Protein AF-A0A9K3J057-F1 (afdb_monomer_lite)

Foldseek 3Di:
DPVQVVVCVVVVDDDPDDPLNVVLCVVVVHDPSQEDPVQVVVVVVQCVVCVVVVHHNHNVVLVQQWDWDDDPSHIHIDGDPPPDDDDDPDD

Organism: Helianthus annuus (NCBI:txid4232)

Sequence (91 aa):
MVVYTPSFSFCGVRYPISSFKMELLKYYGIHFSQVLPMAFLRIVHFQLTYAAFNGASLVPLFHLFYRLRANSDWFTFEKRKDSYLGTPLVL

Radius of gyration: 15.04 Å; chains: 1; bounding box: 46×32×31 Å

InterPro domains:
  IPR007321 Transposase (putative), gypsy type [PF04195] (5-69)

pLDDT: mean 77.64, std 17.16, range [39.91, 93.56]

Secondary structure (DSSP, 8-state):
--SHHHHHHHHT------HHHHHHHHHHT--GGGB-HHHHHHHHHHHHHHHHTT----HHHHHHHEEEEEETTEEEEEEPGGGG-S-----

Structure (mmCIF, N/CA/C/O backbone):
data_AF-A0A9K3J057-F1
#
_entry.id   AF-A0A9K3J057-F1
#
loop_
_atom_site.group_PDB
_atom_site.id
_atom_site.type_symbol
_atom_site.label_atom_id
_atom_site.label_alt_id
_atom_site.label_comp_id
_atom_site.label_asym_id
_atom_site.label_entity_id
_atom_site.label_seq_id
_atom_site.pdbx_PDB_ins_code
_atom_site.Cartn_x
_atom_site.Cartn_y
_atom_site.Cartn_z
_atom_site.occupancy
_atom_site.B_iso_or_equiv
_atom_site.auth_seq_id
_atom_site.auth_comp_id
_atom_site.auth_asym_id
_atom_site.auth_atom_id
_atom_site.pdbx_PDB_model_num
ATOM 1 N N . MET A 1 1 ? 14.939 -10.972 -7.494 1.00 42.31 1 MET A N 1
ATOM 2 C CA . MET A 1 1 ? 14.383 -10.753 -6.135 1.00 42.31 1 MET A CA 1
ATOM 3 C C . MET A 1 1 ? 15.453 -10.319 -5.105 1.00 42.31 1 MET A C 1
ATOM 5 O O . MET A 1 1 ? 15.374 -10.713 -3.955 1.00 42.31 1 MET A O 1
ATOM 9 N N . VAL A 1 2 ? 16.446 -9.485 -5.467 1.00 46.94 2 VAL A N 1
ATOM 10 C CA . VAL A 1 2 ? 17.552 -9.103 -4.543 1.00 46.94 2 VAL A CA 1
ATOM 11 C C . VAL A 1 2 ? 17.697 -7.585 -4.363 1.00 46.94 2 VAL A C 1
ATOM 13 O O . VAL A 1 2 ? 18.321 -7.145 -3.413 1.00 46.94 2 VAL A O 1
ATOM 16 N N . VAL A 1 3 ? 17.068 -6.763 -5.211 1.00 49.38 3 VAL A N 1
ATOM 17 C CA . VAL A 1 3 ? 17.231 -5.294 -5.166 1.00 49.38 3 VAL A CA 1
ATOM 18 C C . VAL A 1 3 ? 16.341 -4.630 -4.108 1.00 49.38 3 VAL A C 1
ATOM 20 O O . VAL A 1 3 ? 16.663 -3.556 -3.620 1.00 49.38 3 VAL A O 1
ATOM 23 N N . TYR A 1 4 ? 15.247 -5.280 -3.697 1.00 49.88 4 TYR A N 1
ATOM 24 C CA . TYR A 1 4 ? 14.345 -4.716 -2.691 1.00 49.88 4 TYR A CA 1
ATOM 25 C C . TYR A 1 4 ? 15.033 -4.626 -1.320 1.00 49.88 4 TYR A C 1
ATOM 27 O O . TYR A 1 4 ? 15.127 -3.543 -0.755 1.00 49.88 4 TYR A O 1
ATOM 35 N N . THR A 1 5 ? 15.584 -5.728 -0.806 1.00 50.62 5 THR A N 1
ATOM 36 C CA . THR A 1 5 ? 16.146 -5.818 0.555 1.00 50.62 5 THR A CA 1
ATOM 37 C C . THR A 1 5 ? 17.235 -4.771 0.871 1.00 50.62 5 THR A C 1
ATOM 39 O O . THR A 1 5 ? 17.150 -4.154 1.936 1.00 50.62 5 THR A O 1
ATOM 42 N N . PRO A 1 6 ? 18.207 -4.484 -0.024 1.00 52.97 6 PRO A N 1
ATOM 43 C CA . PRO A 1 6 ? 19.231 -3.469 0.215 1.00 52.97 6 PRO A CA 1
ATOM 44 C C . PRO A 1 6 ? 18.660 -2.054 0.293 1.00 52.97 6 PRO A C 1
ATOM 46 O O . PRO A 1 6 ? 19.048 -1.304 1.181 1.00 52.97 6 PRO A O 1
ATOM 49 N N . SER A 1 7 ? 17.709 -1.689 -0.576 1.00 52.41 7 SER A N 1
ATOM 50 C CA . SER A 1 7 ? 17.133 -0.338 -0.593 1.00 52.41 7 SER A CA 1
ATOM 51 C C . SER A 1 7 ? 16.366 -0.009 0.695 1.00 52.41 7 SER A C 1
ATOM 53 O O . SER A 1 7 ? 16.499 1.101 1.208 1.00 52.41 7 SER A O 1
ATOM 55 N N . PHE A 1 8 ? 15.627 -0.962 1.286 1.00 53.03 8 PHE A N 1
ATOM 56 C CA . PHE A 1 8 ? 14.966 -0.733 2.588 1.00 53.03 8 PHE A CA 1
ATOM 57 C C . PHE A 1 8 ? 15.963 -0.681 3.746 1.00 53.03 8 PHE A C 1
ATOM 59 O O . PHE A 1 8 ? 15.776 0.114 4.667 1.00 53.03 8 PHE A O 1
ATOM 66 N N . SER A 1 9 ? 17.026 -1.492 3.695 1.00 50.66 9 SER A N 1
ATOM 67 C CA . SER A 1 9 ? 18.066 -1.483 4.727 1.00 50.66 9 SER A CA 1
ATOM 68 C C . SER A 1 9 ? 18.892 -0.194 4.698 1.00 50.66 9 SER A C 1
ATOM 70 O O . SER A 1 9 ? 19.278 0.293 5.756 1.00 50.66 9 SER A O 1
ATOM 72 N N . PHE A 1 10 ? 19.116 0.388 3.514 1.00 51.88 10 PHE A N 1
ATOM 73 C CA . PHE A 1 10 ? 19.862 1.640 3.347 1.00 51.88 10 PHE A CA 1
ATOM 74 C C . 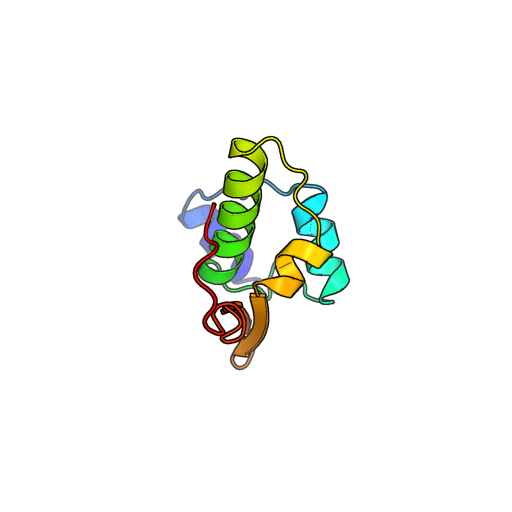PHE A 1 10 ? 19.059 2.872 3.792 1.00 51.88 10 PHE A C 1
ATOM 76 O O . PHE A 1 10 ? 19.631 3.821 4.318 1.00 51.88 10 PHE A O 1
ATOM 83 N N . CYS A 1 11 ? 17.731 2.858 3.629 1.00 56.81 11 CYS A N 1
ATOM 84 C CA . CYS A 1 11 ? 16.865 3.961 4.060 1.00 56.81 11 CYS A CA 1
ATOM 85 C C . CYS A 1 11 ? 16.369 3.840 5.514 1.00 56.81 11 CYS A C 1
ATOM 87 O O . CYS A 1 11 ? 15.674 4.737 5.985 1.00 56.81 11 CYS A O 1
ATOM 89 N N . GLY A 1 12 ? 16.659 2.740 6.223 1.00 56.88 12 GLY A N 1
ATOM 90 C CA . GLY A 1 12 ? 16.195 2.517 7.602 1.00 56.88 12 GLY A CA 1
ATOM 91 C C . GLY A 1 12 ? 14.668 2.439 7.760 1.00 56.88 12 GLY A C 1
ATOM 92 O O . GLY A 1 12 ? 14.155 2.472 8.881 1.00 56.88 12 GLY A O 1
ATOM 93 N N . VAL A 1 13 ? 13.914 2.334 6.660 1.00 59.59 13 VAL A N 1
ATOM 94 C CA . VAL A 1 13 ? 12.448 2.394 6.685 1.00 59.59 13 VAL A CA 1
ATOM 95 C C . VAL A 1 13 ? 11.884 1.023 7.044 1.00 59.59 13 VAL A C 1
ATOM 97 O O . VAL A 1 13 ? 11.732 0.142 6.198 1.00 59.59 13 VAL A O 1
ATOM 100 N N . ARG A 1 14 ? 11.532 0.843 8.320 1.00 66.81 14 ARG A N 1
ATOM 101 C CA . ARG A 1 14 ? 10.709 -0.286 8.770 1.00 66.81 14 ARG A CA 1
ATOM 102 C C . ARG A 1 14 ? 9.246 0.028 8.484 1.00 66.81 14 ARG A C 1
ATOM 104 O O . ARG A 1 14 ? 8.642 0.851 9.165 1.00 66.81 14 ARG A O 1
ATOM 111 N N . TYR A 1 15 ? 8.665 -0.626 7.483 1.00 66.81 15 TYR A N 1
ATOM 112 C CA . TYR A 1 15 ? 7.237 -0.487 7.219 1.00 66.81 15 TYR A CA 1
ATOM 113 C C . TYR A 1 15 ? 6.432 -1.340 8.206 1.00 66.81 15 TYR A C 1
ATOM 115 O O . TYR A 1 15 ? 6.595 -2.560 8.216 1.00 66.81 15 TYR A O 1
ATOM 123 N N . PRO A 1 16 ? 5.539 -0.746 9.020 1.00 71.50 16 PRO A N 1
ATOM 124 C CA . PRO A 1 16 ? 4.696 -1.525 9.915 1.00 71.50 16 PRO A CA 1
ATOM 125 C C . PRO A 1 16 ? 3.681 -2.306 9.077 1.00 71.50 16 PRO A C 1
ATOM 127 O O . PRO A 1 16 ? 2.762 -1.719 8.501 1.00 71.50 16 PRO A O 1
ATOM 130 N N . ILE A 1 17 ? 3.861 -3.620 8.967 1.00 76.94 17 ILE A N 1
ATOM 131 C CA . ILE A 1 17 ? 2.927 -4.511 8.275 1.00 76.94 17 ILE A CA 1
ATOM 132 C C . ILE A 1 17 ? 1.762 -4.787 9.231 1.00 76.94 17 ILE A C 1
ATOM 134 O O . ILE A 1 17 ? 1.924 -5.456 10.245 1.00 76.94 17 ILE A O 1
ATOM 138 N N . SER A 1 18 ? 0.593 -4.229 8.922 1.00 84.88 18 SER A N 1
ATOM 139 C CA . SER A 1 18 ? -0.657 -4.465 9.649 1.00 84.88 18 SER A CA 1
ATOM 140 C C . SER A 1 18 ? -1.492 -5.536 8.945 1.00 84.88 18 SER A C 1
ATOM 142 O O . SER A 1 18 ? -1.289 -5.803 7.757 1.00 84.88 18 SER A O 1
ATOM 144 N N . SER A 1 19 ? -2.468 -6.116 9.652 1.00 88.12 19 SER A N 1
ATOM 145 C CA . SER A 1 19 ? -3.454 -7.035 9.063 1.00 88.12 19 SER A CA 1
ATOM 146 C C . SER A 1 19 ? -4.138 -6.416 7.840 1.00 88.12 19 SER A C 1
ATOM 148 O O . SER A 1 19 ? -4.149 -7.034 6.780 1.00 88.12 19 SER A O 1
ATOM 150 N N . PHE A 1 20 ? -4.570 -5.154 7.950 1.00 89.38 20 PHE A N 1
ATOM 151 C CA . PHE A 1 20 ? -5.156 -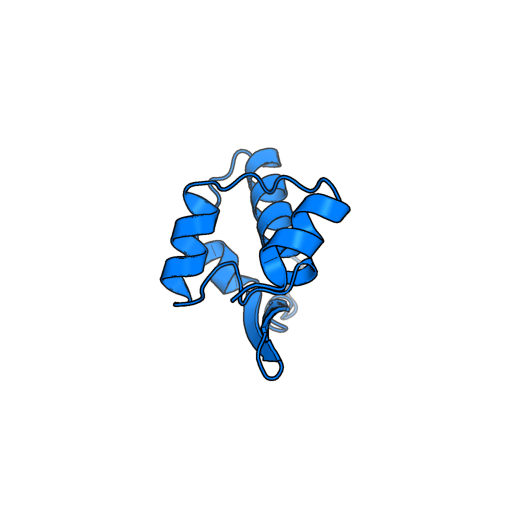4.381 6.850 1.00 89.38 20 PHE A CA 1
ATOM 152 C C . PHE A 1 20 ? -4.256 -4.328 5.608 1.00 89.38 20 PHE A C 1
ATOM 154 O O . PHE A 1 20 ? -4.713 -4.594 4.501 1.00 89.38 20 PHE A O 1
ATOM 161 N N . LYS A 1 21 ? -2.962 -4.013 5.766 1.00 89.94 21 LYS A N 1
ATOM 162 C CA . LYS A 1 21 ? -2.023 -3.935 4.632 1.00 89.94 21 LYS A CA 1
ATOM 163 C C . LYS A 1 21 ? -1.864 -5.286 3.940 1.00 89.94 21 LYS A C 1
ATOM 165 O O . LYS A 1 21 ? -1.835 -5.336 2.716 1.00 89.94 21 LYS A O 1
ATOM 170 N N . MET A 1 22 ? -1.784 -6.374 4.707 1.00 90.56 22 MET A N 1
ATOM 171 C CA . MET A 1 22 ? -1.679 -7.725 4.147 1.00 90.56 22 MET A CA 1
ATOM 172 C C . MET A 1 22 ? -2.959 -8.141 3.426 1.00 90.56 22 MET A C 1
ATOM 174 O O . MET A 1 22 ? -2.892 -8.704 2.338 1.00 90.56 22 MET A O 1
ATOM 178 N N . GLU A 1 23 ? -4.118 -7.848 4.008 1.00 93.00 23 GLU A N 1
ATOM 179 C CA . GLU A 1 23 ? -5.419 -8.109 3.395 1.00 93.00 23 GLU A CA 1
ATOM 180 C C . GLU A 1 23 ? -5.599 -7.312 2.099 1.00 93.00 23 GLU A C 1
ATOM 182 O O . GLU A 1 23 ? -6.046 -7.855 1.093 1.00 93.00 23 GLU A O 1
ATOM 187 N N . LEU A 1 24 ? -5.150 -6.056 2.081 1.00 92.50 24 LEU A N 1
ATOM 188 C CA . LEU A 1 24 ? -5.179 -5.201 0.900 1.00 92.50 24 LEU A CA 1
ATOM 189 C C . LEU A 1 24 ? -4.295 -5.741 -0.230 1.00 92.50 24 LEU A C 1
ATOM 191 O O . LEU A 1 24 ? -4.728 -5.805 -1.379 1.00 92.50 24 LEU A O 1
ATOM 195 N N . LEU A 1 25 ? -3.062 -6.147 0.084 1.00 91.81 25 LEU A N 1
ATOM 196 C CA . LEU A 1 25 ? -2.151 -6.750 -0.895 1.00 91.81 25 LEU A CA 1
ATOM 197 C C . LEU A 1 25 ? -2.731 -8.053 -1.463 1.00 91.81 25 LEU A C 1
ATOM 199 O O . LEU A 1 25 ? -2.692 -8.260 -2.675 1.00 91.81 25 LEU A O 1
ATOM 203 N N . LYS A 1 26 ? -3.337 -8.888 -0.606 1.00 92.88 26 LYS A N 1
ATOM 204 C CA . LYS A 1 26 ? -4.046 -10.110 -1.017 1.00 92.88 26 LYS A CA 1
ATOM 205 C C . LYS A 1 26 ? -5.235 -9.807 -1.926 1.00 92.88 26 LYS A C 1
ATOM 207 O O . LYS A 1 26 ? -5.379 -10.465 -2.948 1.00 92.88 26 LYS A O 1
ATOM 212 N N . TYR A 1 27 ? -6.044 -8.803 -1.591 1.00 93.56 27 TYR A N 1
ATOM 213 C CA . TYR A 1 27 ? -7.204 -8.393 -2.387 1.00 93.56 27 TYR A CA 1
ATOM 214 C C . TYR A 1 27 ? -6.820 -7.983 -3.814 1.00 93.56 27 TYR A C 1
ATOM 216 O O . TYR A 1 27 ? -7.518 -8.319 -4.765 1.00 93.56 27 TYR A O 1
ATOM 224 N N . TYR A 1 28 ? -5.689 -7.294 -3.974 1.00 90.75 28 TYR A N 1
ATOM 225 C CA . TYR A 1 28 ? -5.174 -6.896 -5.286 1.00 90.75 28 TYR A CA 1
ATOM 226 C C . TYR A 1 28 ? -4.289 -7.952 -5.962 1.00 90.75 28 TYR A C 1
ATOM 228 O O . TYR A 1 28 ? -3.885 -7.745 -7.104 1.00 90.75 28 TYR A O 1
ATOM 236 N N . GLY A 1 29 ? -3.974 -9.062 -5.287 1.00 91.00 29 GLY A N 1
ATOM 237 C CA . GLY A 1 29 ? -3.101 -10.111 -5.818 1.00 91.00 29 GLY A CA 1
ATOM 238 C C . GLY A 1 29 ? -1.657 -9.658 -6.058 1.00 91.00 29 GLY A C 1
ATOM 239 O O . GLY A 1 29 ? -0.985 -10.212 -6.924 1.00 91.00 29 GLY A O 1
ATOM 240 N N . ILE A 1 30 ? -1.177 -8.647 -5.326 1.00 90.44 30 ILE A N 1
ATOM 241 C CA . ILE A 1 30 ? 0.154 -8.052 -5.523 1.00 90.44 30 ILE A CA 1
ATOM 242 C C . ILE A 1 30 ? 1.090 -8.391 -4.365 1.00 90.44 30 ILE A C 1
ATOM 244 O O . ILE A 1 30 ? 0.704 -8.358 -3.195 1.00 90.44 30 ILE A O 1
ATOM 248 N N . HIS A 1 31 ? 2.355 -8.672 -4.672 1.00 87.12 31 HIS A N 1
ATOM 249 C CA . HIS A 1 31 ? 3.370 -8.850 -3.641 1.00 87.12 31 HIS A CA 1
ATOM 250 C C . HIS A 1 31 ? 3.889 -7.488 -3.155 1.00 87.12 31 HIS A C 1
ATOM 252 O O . HIS A 1 31 ? 4.054 -6.561 -3.946 1.00 87.12 31 HIS A O 1
ATOM 258 N N . PHE A 1 32 ? 4.224 -7.365 -1.865 1.00 83.88 32 PHE A N 1
ATOM 259 C CA . PHE A 1 32 ? 4.797 -6.132 -1.298 1.00 83.88 32 PHE A CA 1
ATOM 260 C C . PHE A 1 32 ? 6.028 -5.648 -2.083 1.00 83.88 32 PHE A C 1
ATOM 262 O O . PHE A 1 32 ? 6.191 -4.452 -2.314 1.00 83.88 32 PHE A O 1
ATOM 269 N N . SER A 1 33 ? 6.853 -6.583 -2.570 1.00 83.56 33 SER A N 1
ATOM 270 C CA . SER A 1 33 ? 8.038 -6.270 -3.378 1.00 83.56 33 SER A CA 1
ATOM 271 C C . SER A 1 33 ? 7.748 -5.843 -4.821 1.00 83.56 33 SER A C 1
ATOM 273 O O . SER A 1 33 ? 8.666 -5.789 -5.629 1.00 83.56 33 SER A O 1
ATOM 275 N N . GLN A 1 34 ? 6.489 -5.673 -5.201 1.00 88.12 34 GLN A N 1
ATOM 276 C CA . GLN A 1 34 ? 6.103 -5.145 -6.509 1.00 88.12 34 GLN A CA 1
ATOM 277 C C . GLN A 1 34 ? 5.420 -3.785 -6.357 1.00 88.12 34 GLN A C 1
ATOM 279 O O . GLN A 1 34 ? 5.071 -3.150 -7.345 1.00 88.12 34 GLN A O 1
ATOM 284 N N . VAL A 1 35 ? 5.207 -3.322 -5.121 1.00 88.81 35 VAL A N 1
ATOM 285 C CA . VAL A 1 35 ? 4.550 -2.051 -4.828 1.00 88.81 35 VAL A CA 1
ATOM 286 C C . VAL A 1 35 ? 5.595 -0.948 -4.760 1.00 88.81 35 VAL A C 1
ATOM 288 O O . VAL A 1 35 ? 6.553 -1.030 -3.987 1.00 88.81 35 VAL A O 1
ATOM 291 N N . LEU A 1 36 ? 5.386 0.119 -5.531 1.00 87.81 36 LEU A N 1
ATOM 292 C CA . LEU A 1 36 ? 6.203 1.329 -5.446 1.00 87.81 36 LEU A CA 1
ATOM 293 C C . LEU A 1 36 ? 6.205 1.870 -4.004 1.00 87.81 36 LEU A C 1
ATOM 295 O O . LEU A 1 36 ? 5.133 1.983 -3.405 1.00 87.81 36 LEU A O 1
ATOM 299 N N . PRO A 1 37 ? 7.352 2.301 -3.446 1.00 84.25 37 PRO A N 1
ATOM 300 C CA . PRO A 1 37 ? 7.403 2.854 -2.088 1.00 84.25 37 PRO A CA 1
ATOM 301 C C . PRO A 1 37 ? 6.395 3.990 -1.850 1.00 84.25 37 PRO A C 1
ATOM 303 O O . PRO A 1 37 ? 5.734 4.043 -0.813 1.00 84.25 37 PRO A O 1
ATOM 306 N N . MET A 1 38 ? 6.192 4.850 -2.856 1.00 84.19 38 MET A N 1
ATOM 307 C CA . MET A 1 38 ? 5.190 5.923 -2.818 1.00 84.19 38 MET A CA 1
ATOM 308 C C . MET A 1 38 ? 3.748 5.406 -2.815 1.00 84.19 38 MET A C 1
ATOM 310 O O . MET A 1 38 ? 2.870 6.012 -2.203 1.00 84.19 38 MET A O 1
AT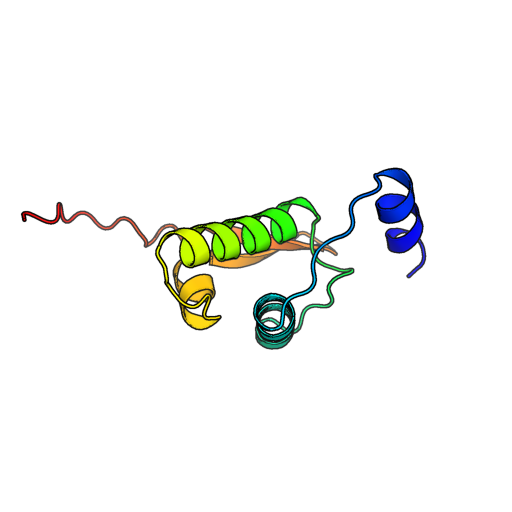OM 314 N N . ALA A 1 39 ? 3.485 4.278 -3.471 1.00 88.62 39 ALA A N 1
ATOM 315 C CA . ALA A 1 39 ? 2.182 3.630 -3.432 1.00 88.62 39 ALA A CA 1
ATOM 316 C C . ALA A 1 39 ? 1.914 3.016 -2.054 1.00 88.62 39 ALA A C 1
ATOM 318 O O . ALA A 1 39 ? 0.818 3.163 -1.516 1.00 88.62 39 ALA A O 1
ATOM 319 N N . PHE A 1 40 ? 2.931 2.415 -1.433 1.00 88.44 40 PHE A N 1
ATOM 320 C CA . PHE A 1 40 ? 2.811 1.900 -0.074 1.00 88.44 40 PHE A CA 1
ATOM 321 C C . PHE A 1 40 ? 2.600 3.017 0.956 1.00 88.44 40 PHE A C 1
ATOM 323 O O . PHE A 1 40 ? 1.781 2.871 1.863 1.00 88.44 40 PHE A O 1
ATOM 330 N N . LEU A 1 41 ? 3.253 4.172 0.783 1.00 87.62 41 LEU A N 1
ATOM 331 C CA . LEU A 1 41 ? 3.024 5.346 1.630 1.00 87.62 41 LEU A CA 1
ATOM 332 C C . LEU A 1 41 ? 1.558 5.812 1.591 1.00 87.62 41 LEU A C 1
ATOM 334 O O . LEU A 1 41 ? 1.022 6.200 2.624 1.00 87.62 41 LEU A O 1
ATOM 338 N N . ARG A 1 42 ? 0.871 5.700 0.445 1.00 89.56 42 ARG A N 1
ATOM 339 C CA . ARG A 1 42 ? -0.575 5.989 0.347 1.00 89.56 42 ARG A CA 1
ATOM 340 C C . ARG A 1 42 ? -1.416 5.022 1.178 1.00 89.56 42 ARG A C 1
ATOM 342 O O . ARG A 1 42 ? -2.359 5.461 1.827 1.00 89.56 42 ARG A O 1
ATOM 349 N N . ILE A 1 43 ? -1.064 3.734 1.201 1.00 90.88 43 ILE A N 1
ATOM 350 C CA . ILE A 1 43 ? -1.736 2.735 2.049 1.00 90.88 43 ILE A CA 1
ATOM 351 C C . ILE A 1 43 ? -1.535 3.072 3.532 1.00 90.88 43 ILE A C 1
ATOM 353 O O . ILE A 1 43 ? -2.484 3.031 4.314 1.00 90.88 43 ILE A O 1
ATOM 357 N N . VAL A 1 44 ? -0.307 3.430 3.921 1.00 89.31 44 VAL A N 1
ATOM 358 C CA . VAL A 1 44 ? 0.017 3.850 5.294 1.00 89.31 44 VAL A CA 1
ATOM 359 C C . VAL A 1 44 ? -0.777 5.095 5.679 1.00 89.31 44 VAL A C 1
ATOM 361 O O . VAL A 1 44 ? -1.400 5.109 6.736 1.00 89.31 44 VAL A O 1
ATOM 364 N N . HIS A 1 45 ? -0.783 6.109 4.813 1.00 89.31 45 HIS A N 1
ATOM 365 C CA . HIS A 1 45 ? -1.511 7.350 5.041 1.00 89.31 45 HIS A CA 1
ATOM 366 C C . HIS A 1 45 ? -3.007 7.087 5.208 1.00 89.31 45 HIS A C 1
ATOM 368 O O . HIS A 1 45 ? -3.595 7.551 6.175 1.00 89.31 45 HIS A O 1
ATOM 374 N N . PHE A 1 46 ? -3.612 6.293 4.321 1.00 90.75 46 PHE A N 1
ATOM 375 C CA . PHE A 1 46 ? -5.017 5.904 4.430 1.00 90.75 46 PHE A CA 1
ATOM 376 C C . PHE A 1 46 ? -5.327 5.243 5.778 1.00 90.75 46 PHE A C 1
ATOM 378 O O . PHE A 1 46 ? -6.281 5.636 6.448 1.00 90.75 46 PHE A O 1
ATOM 385 N N . GLN A 1 47 ? -4.497 4.282 6.198 1.00 89.81 47 GLN A N 1
ATOM 386 C CA . GLN A 1 47 ? -4.686 3.604 7.477 1.00 89.81 47 GLN A CA 1
ATOM 387 C C . GLN A 1 47 ? -4.604 4.583 8.656 1.00 89.81 47 GLN A C 1
ATOM 389 O O . GLN A 1 47 ? -5.425 4.520 9.569 1.00 89.81 47 GLN A O 1
ATOM 394 N N . LEU A 1 48 ? -3.630 5.496 8.633 1.00 88.69 48 LEU A N 1
ATOM 395 C CA . LEU A 1 48 ? -3.450 6.492 9.686 1.00 88.69 48 LEU A CA 1
ATOM 396 C C . LEU A 1 48 ? -4.616 7.485 9.736 1.00 88.69 48 LEU A C 1
ATOM 398 O O . LEU A 1 48 ? -5.083 7.818 10.820 1.00 88.69 48 LEU A O 1
ATOM 402 N N . THR A 1 49 ? -5.118 7.919 8.577 1.00 89.06 49 THR A N 1
ATOM 403 C CA . THR A 1 49 ? -6.286 8.803 8.495 1.00 89.06 49 THR A CA 1
ATOM 404 C C . THR A 1 49 ? -7.510 8.143 9.124 1.00 89.06 49 THR A C 1
ATOM 406 O O . THR A 1 49 ? -8.138 8.744 9.986 1.00 89.06 49 THR A O 1
ATOM 409 N N . TYR A 1 50 ? -7.828 6.895 8.768 1.00 86.06 50 TYR A N 1
ATOM 410 C CA . TYR A 1 50 ? -8.976 6.199 9.361 1.00 86.06 50 TYR A CA 1
ATOM 411 C C . TYR A 1 50 ? -8.798 5.933 10.857 1.00 86.06 50 TYR A C 1
ATOM 413 O O . TYR A 1 50 ? -9.745 6.132 11.614 1.00 86.06 50 TYR A O 1
ATOM 421 N N . ALA A 1 51 ? -7.587 5.576 11.293 1.00 86.38 51 ALA A N 1
ATOM 422 C CA . ALA A 1 51 ? -7.282 5.427 12.713 1.00 86.38 51 ALA A CA 1
ATOM 423 C C . ALA A 1 51 ? -7.502 6.735 13.496 1.00 86.38 51 ALA A C 1
ATOM 425 O O . ALA A 1 51 ? -8.025 6.694 14.605 1.00 86.38 51 ALA A O 1
ATOM 426 N N . ALA A 1 52 ? -7.170 7.893 12.912 1.00 88.56 52 ALA A N 1
ATOM 427 C CA . ALA A 1 52 ? -7.398 9.199 13.533 1.00 88.56 52 ALA A CA 1
ATOM 428 C C . ALA A 1 52 ? -8.891 9.554 13.679 1.00 88.56 52 ALA A C 1
ATOM 430 O O . ALA A 1 52 ? -9.262 10.256 14.614 1.00 88.56 52 ALA A O 1
ATOM 431 N N . PHE A 1 53 ? -9.753 9.045 12.793 1.00 85.56 53 PHE A N 1
ATOM 432 C CA . PHE A 1 53 ? -11.209 9.224 12.858 1.00 85.56 53 PHE A CA 1
ATOM 433 C C . PHE A 1 53 ? -11.934 8.101 13.629 1.00 85.56 53 PHE A C 1
ATOM 435 O O . PHE A 1 53 ? -13.147 7.962 13.492 1.00 85.56 53 PHE A O 1
ATOM 442 N N . ASN A 1 54 ? -11.221 7.276 14.414 1.00 79.50 54 ASN A N 1
ATOM 443 C CA . ASN A 1 54 ? -11.759 6.075 15.082 1.00 79.50 54 ASN A CA 1
ATOM 444 C C . ASN A 1 54 ? -12.447 5.072 14.129 1.00 79.50 54 ASN A C 1
ATOM 446 O O . ASN A 1 54 ? -13.269 4.255 14.545 1.00 79.50 54 ASN A O 1
ATOM 450 N N . GLY A 1 55 ? -12.112 5.112 12.840 1.00 79.06 55 GLY A N 1
ATOM 451 C CA . GLY A 1 55 ? -12.639 4.209 11.827 1.00 79.06 55 GLY A CA 1
ATOM 452 C C . GLY A 1 55 ? -11.748 2.984 11.619 1.00 79.06 55 GLY A C 1
ATOM 453 O O . GLY A 1 55 ? -10.519 3.057 11.674 1.00 79.06 55 GLY A O 1
ATOM 454 N N . ALA A 1 56 ? -12.363 1.846 11.296 1.00 81.44 56 ALA A N 1
ATOM 455 C CA . ALA A 1 56 ? -11.622 0.682 10.825 1.00 81.44 56 ALA A CA 1
ATOM 456 C C . ALA A 1 56 ? -11.122 0.919 9.391 1.00 81.44 56 ALA A C 1
ATOM 458 O O . ALA A 1 56 ? -11.881 1.307 8.501 1.00 81.44 56 ALA A O 1
ATOM 459 N N . SER A 1 57 ? -9.837 0.657 9.149 1.00 83.69 57 SER A N 1
ATOM 460 C CA . SER A 1 57 ? -9.293 0.633 7.788 1.00 83.69 57 SER A CA 1
ATOM 461 C C . SER A 1 57 ? -9.769 -0.636 7.093 1.00 83.69 57 SER A C 1
ATOM 463 O O . SER A 1 57 ? -9.269 -1.720 7.380 1.00 83.69 57 SER A O 1
ATOM 465 N N . LEU A 1 58 ? -10.757 -0.504 6.209 1.00 89.12 58 LEU A N 1
ATOM 466 C CA . LEU A 1 58 ? -11.337 -1.621 5.466 1.00 89.12 58 LEU A CA 1
ATOM 467 C C . LEU A 1 58 ? -10.867 -1.598 4.010 1.00 89.12 58 LEU A C 1
ATOM 469 O O . LEU A 1 58 ? -10.787 -0.541 3.379 1.00 89.12 58 LEU A O 1
ATOM 473 N N . VAL A 1 59 ? -10.590 -2.777 3.454 1.00 90.44 59 VAL A N 1
ATOM 474 C CA . VAL A 1 59 ? -10.170 -2.938 2.053 1.00 90.44 59 VAL A CA 1
ATOM 475 C C . VAL A 1 59 ? -11.182 -2.346 1.053 1.00 90.44 59 VAL A C 1
ATOM 477 O O . VAL A 1 59 ? -10.748 -1.615 0.157 1.00 90.44 59 VAL A O 1
ATOM 480 N N . PRO A 1 60 ? -12.510 -2.545 1.209 1.00 88.62 60 PRO A N 1
ATOM 481 C CA . PRO A 1 60 ? -13.504 -1.922 0.332 1.00 88.62 60 PRO A CA 1
ATOM 482 C C . PRO A 1 60 ? -13.451 -0.389 0.326 1.0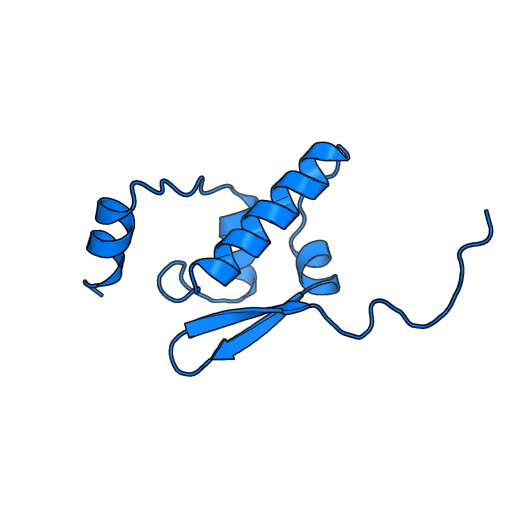0 88.62 60 PRO A C 1
ATOM 484 O O . PRO A 1 60 ? -13.591 0.223 -0.730 1.00 88.62 60 PRO A O 1
ATOM 487 N N . LEU A 1 61 ? -13.189 0.240 1.479 1.00 88.56 61 LEU A N 1
ATOM 488 C CA . LEU A 1 61 ? -13.063 1.699 1.575 1.00 88.56 61 LEU A CA 1
ATOM 489 C C . LEU A 1 61 ? -11.836 2.188 0.806 1.00 88.56 61 LEU A C 1
ATOM 491 O O . LEU A 1 61 ? -11.917 3.156 0.054 1.00 88.56 61 LEU A O 1
ATOM 495 N N . PHE A 1 62 ? -10.709 1.484 0.922 1.00 90.56 62 PHE A N 1
ATOM 496 C CA . PHE A 1 62 ? -9.527 1.812 0.129 1.00 90.56 62 PHE A CA 1
ATOM 497 C C . PHE A 1 62 ? -9.803 1.671 -1.375 1.00 90.56 62 PHE A C 1
ATOM 499 O O . PHE A 1 62 ? -9.416 2.538 -2.157 1.00 90.56 62 PHE A O 1
ATOM 506 N N . HIS A 1 63 ? -10.502 0.610 -1.786 1.00 90.44 63 HIS A N 1
ATOM 507 C CA . HIS A 1 63 ? -10.883 0.377 -3.181 1.00 90.44 63 HIS A CA 1
ATOM 508 C C . HIS A 1 63 ? -11.831 1.445 -3.745 1.00 90.44 63 HIS A C 1
ATOM 510 O O . HIS A 1 63 ? -11.790 1.722 -4.945 1.00 90.44 63 HIS A O 1
ATOM 516 N N . LEU A 1 64 ? -12.659 2.065 -2.901 1.00 88.88 64 LEU A N 1
ATOM 517 C CA . LEU A 1 64 ? -13.547 3.156 -3.303 1.00 88.88 64 LEU A CA 1
ATOM 518 C C . LEU A 1 64 ? -12.756 4.407 -3.715 1.00 88.88 64 LEU A C 1
ATOM 520 O O . LEU A 1 64 ? -13.057 5.021 -4.734 1.00 88.88 64 LEU A O 1
ATOM 524 N N . PHE A 1 65 ? -11.714 4.761 -2.959 1.00 87.62 65 PHE A N 1
ATOM 525 C CA . PHE A 1 65 ? -10.917 5.965 -3.220 1.00 87.62 65 PHE A CA 1
ATOM 526 C C . PHE A 1 65 ? -9.752 5.741 -4.177 1.00 87.62 65 PHE A C 1
ATOM 528 O O . PHE A 1 65 ? -9.329 6.681 -4.854 1.00 87.62 65 PHE A O 1
ATOM 535 N N . TYR A 1 66 ? -9.215 4.523 -4.235 1.00 91.38 66 TYR A N 1
ATOM 536 C CA . TYR A 1 66 ? -8.021 4.202 -5.003 1.00 91.38 66 TYR A CA 1
ATOM 537 C C . TYR A 1 66 ? -8.264 3.074 -6.006 1.00 91.38 66 TYR A C 1
ATOM 539 O O . TYR A 1 66 ? -9.044 2.148 -5.791 1.00 91.38 66 TYR A O 1
ATOM 547 N N . ARG A 1 67 ? -7.561 3.141 -7.131 1.00 91.56 67 ARG A N 1
ATOM 548 C CA . ARG A 1 67 ? -7.497 2.092 -8.145 1.00 91.56 67 ARG A CA 1
ATOM 549 C C . ARG A 1 67 ? -6.050 1.641 -8.301 1.00 91.56 67 ARG A C 1
ATOM 551 O O . ARG A 1 67 ? -5.141 2.469 -8.343 1.00 91.56 67 ARG A O 1
AT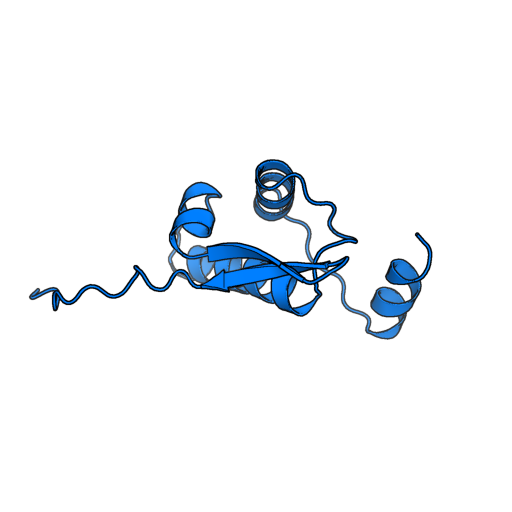OM 558 N N . LEU A 1 68 ? -5.850 0.329 -8.403 1.00 91.81 68 LEU A N 1
ATOM 559 C CA . LEU A 1 68 ? -4.556 -0.248 -8.749 1.00 91.81 68 LEU A CA 1
ATOM 560 C C . LEU A 1 68 ? -4.203 0.114 -10.198 1.00 91.81 68 LEU A C 1
ATOM 562 O O . LEU A 1 68 ? -5.000 -0.115 -11.113 1.00 91.81 68 LEU A O 1
ATOM 566 N N . ARG A 1 69 ? -3.003 0.647 -10.406 1.00 91.56 69 ARG A N 1
ATOM 567 C CA . ARG A 1 69 ? -2.416 0.871 -11.725 1.00 91.56 69 ARG A CA 1
ATOM 568 C C . ARG A 1 69 ? -1.084 0.142 -11.816 1.00 91.56 69 ARG A C 1
ATOM 570 O O . ARG A 1 69 ? -0.225 0.301 -10.953 1.00 91.56 69 ARG A O 1
ATOM 577 N N . ALA A 1 70 ? -0.914 -0.618 -12.890 1.00 89.62 70 ALA A N 1
ATOM 578 C CA . ALA A 1 70 ? 0.382 -1.156 -13.271 1.00 89.62 70 ALA A CA 1
ATOM 579 C C . ALA A 1 70 ? 1.192 -0.071 -13.999 1.00 89.62 70 ALA A C 1
ATOM 581 O O . ALA A 1 70 ? 0.685 0.599 -14.902 1.00 89.62 70 ALA A O 1
ATOM 582 N N . ASN A 1 71 ? 2.438 0.114 -13.584 1.00 84.12 71 ASN A N 1
ATOM 583 C CA . ASN A 1 71 ? 3.439 0.948 -14.228 1.00 84.12 71 ASN A CA 1
ATOM 584 C C . ASN A 1 71 ? 4.635 0.052 -14.568 1.00 84.12 71 ASN A C 1
ATOM 586 O O . ASN A 1 71 ? 5.477 -0.188 -13.704 1.00 84.12 71 ASN A O 1
ATOM 590 N N . SER A 1 72 ? 4.633 -0.480 -15.795 1.00 81.69 72 SER A N 1
ATOM 591 C CA . SER A 1 72 ? 5.524 -1.558 -16.251 1.00 81.69 72 SER A CA 1
ATOM 592 C C . SER A 1 72 ? 5.574 -2.733 -15.262 1.00 81.69 72 SER A C 1
ATOM 594 O O . SER A 1 72 ? 4.594 -3.466 -15.154 1.00 81.69 72 SER A O 1
ATOM 596 N N . ASP A 1 73 ? 6.662 -2.865 -14.506 1.00 83.69 73 ASP A N 1
ATOM 597 C CA . ASP A 1 73 ? 6.923 -3.969 -13.573 1.00 83.69 73 ASP A CA 1
ATOM 598 C C . ASP A 1 73 ? 6.470 -3.682 -12.133 1.00 83.69 73 ASP A C 1
ATOM 600 O O . ASP A 1 73 ? 6.630 -4.518 -11.240 1.00 83.69 73 ASP A O 1
ATOM 604 N N . TRP A 1 74 ? 5.922 -2.490 -11.887 1.00 86.62 74 TRP A N 1
ATOM 605 C CA . TRP A 1 74 ? 5.594 -2.007 -10.551 1.00 86.62 74 TRP A CA 1
ATOM 606 C C . TRP A 1 74 ? 4.132 -1.605 -10.430 1.00 86.62 74 TRP A C 1
ATOM 608 O O . TRP A 1 74 ? 3.529 -1.039 -11.339 1.00 86.62 74 TRP A O 1
ATOM 618 N N . PHE A 1 75 ? 3.564 -1.817 -9.251 1.00 90.69 75 PHE A N 1
ATOM 619 C CA . PHE A 1 75 ? 2.201 -1.433 -8.930 1.00 90.69 75 PHE A CA 1
ATOM 620 C C . PHE A 1 75 ? 2.155 -0.122 -8.153 1.00 90.69 75 PHE A C 1
ATOM 622 O O . PHE A 1 75 ? 2.922 0.113 -7.212 1.00 90.69 75 PHE A O 1
ATOM 629 N N . THR A 1 76 ? 1.205 0.726 -8.534 1.00 92.50 76 THR A N 1
ATOM 630 C CA . THR A 1 76 ? 0.863 1.961 -7.836 1.00 92.50 76 THR A CA 1
ATOM 631 C C . THR A 1 76 ? -0.639 2.077 -7.590 1.00 92.50 76 THR A C 1
ATOM 633 O O . THR A 1 76 ? -1.439 1.323 -8.142 1.00 92.50 76 THR A O 1
ATOM 636 N N . PHE A 1 77 ? -1.022 3.036 -6.750 1.00 92.25 77 PHE A N 1
ATOM 637 C CA . PHE A 1 77 ? -2.414 3.361 -6.461 1.00 92.25 77 PHE A CA 1
ATOM 638 C C . PHE A 1 77 ? -2.723 4.787 -6.901 1.00 92.25 77 PHE A C 1
ATOM 640 O O . PHE A 1 77 ? -2.124 5.749 -6.413 1.00 92.25 77 PHE A O 1
ATOM 647 N N . GLU A 1 78 ? -3.691 4.922 -7.799 1.00 90.81 78 GLU A N 1
ATOM 648 C CA . GLU A 1 78 ? -4.197 6.208 -8.268 1.00 90.81 78 GLU A CA 1
ATOM 649 C C . GLU A 1 78 ? -5.517 6.540 -7.589 1.00 90.81 78 GLU A C 1
ATOM 651 O O . GLU A 1 78 ? -6.327 5.653 -7.331 1.00 90.81 78 GLU A O 1
ATOM 656 N N . LYS A 1 79 ? -5.748 7.822 -7.298 1.00 88.38 79 LYS A N 1
ATOM 657 C CA . LYS A 1 79 ? -7.022 8.273 -6.731 1.00 88.38 79 LYS A CA 1
ATOM 658 C C . LYS A 1 79 ? -8.102 8.194 -7.816 1.00 88.38 79 LYS A C 1
ATOM 660 O O . LYS A 1 79 ? -7.879 8.664 -8.932 1.00 88.38 79 LYS A O 1
ATOM 665 N N . ARG A 1 80 ? -9.266 7.620 -7.511 1.00 87.00 80 ARG A N 1
ATOM 666 C CA . ARG A 1 80 ? -10.394 7.579 -8.449 1.00 87.00 80 ARG A CA 1
ATOM 667 C C . ARG A 1 80 ? -10.950 8.988 -8.655 1.00 87.00 80 ARG A C 1
ATOM 669 O O . ARG A 1 80 ? -11.263 9.685 -7.688 1.00 87.00 80 ARG A O 1
ATOM 676 N N . LYS A 1 81 ? -11.080 9.397 -9.921 1.00 73.81 81 LYS A N 1
ATOM 677 C CA . LYS A 1 81 ? -11.615 10.716 -10.306 1.00 73.81 81 LYS A CA 1
ATOM 678 C 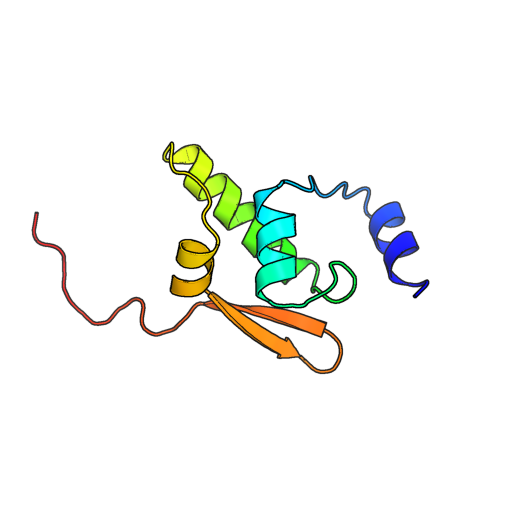C . LYS A 1 81 ? -13.113 10.878 -10.001 1.00 73.81 81 LYS A C 1
ATOM 680 O O . LYS A 1 81 ? -13.557 12.007 -9.868 1.00 73.81 81 LYS A O 1
ATOM 685 N N . ASP A 1 82 ? -13.843 9.784 -9.776 1.00 58.47 82 ASP A N 1
ATOM 686 C CA . ASP A 1 82 ? -15.288 9.799 -9.478 1.00 58.47 82 ASP A CA 1
ATOM 687 C C . ASP A 1 82 ? -15.672 10.239 -8.057 1.00 58.47 82 ASP A C 1
ATOM 689 O O . ASP A 1 82 ? -16.847 10.270 -7.711 1.00 58.47 82 ASP A O 1
ATOM 693 N N . SER A 1 83 ? -14.714 10.627 -7.212 1.00 51.78 83 SER A N 1
ATOM 694 C CA . SER A 1 83 ? -15.037 11.043 -5.836 1.00 51.78 83 SER A CA 1
ATOM 695 C C . SER A 1 83 ? -15.564 12.487 -5.725 1.00 51.78 83 SER A C 1
ATOM 697 O O . SER A 1 83 ? -15.724 12.980 -4.613 1.00 51.78 83 SER A O 1
ATOM 699 N N . TYR A 1 84 ? -15.790 13.184 -6.847 1.00 49.69 84 TYR A N 1
ATOM 700 C CA . TYR A 1 84 ? -16.241 14.582 -6.870 1.00 49.69 84 TYR A CA 1
ATOM 701 C C . TYR A 1 84 ? -17.221 14.864 -8.021 1.00 49.69 84 TYR A C 1
ATOM 703 O O . TYR A 1 84 ? -17.026 15.793 -8.801 1.00 49.69 84 TYR A O 1
ATOM 711 N N . LEU A 1 85 ? -18.306 14.096 -8.123 1.00 46.84 85 LEU A N 1
ATOM 712 C CA . LEU A 1 85 ? -19.520 14.587 -8.784 1.00 46.84 85 LEU A CA 1
ATOM 713 C C . LEU A 1 85 ? -20.328 15.422 -7.777 1.00 46.84 85 LEU A C 1
ATOM 715 O O . LEU A 1 85 ? -21.191 14.923 -7.070 1.00 46.84 85 LEU A O 1
ATOM 719 N N . GLY A 1 86 ? -19.956 16.700 -7.676 1.00 45.03 86 GLY A N 1
ATOM 720 C CA . GLY A 1 86 ? -20.869 17.845 -7.578 1.00 45.03 86 GLY A CA 1
ATOM 721 C C . GLY A 1 86 ? -22.167 17.760 -6.764 1.00 45.03 86 GLY A C 1
ATOM 722 O O . GLY A 1 86 ? -23.202 18.157 -7.286 1.00 45.03 86 GLY A O 1
ATOM 723 N N . THR A 1 87 ? -22.130 17.402 -5.482 1.00 39.91 87 THR A N 1
ATOM 724 C CA . THR A 1 87 ? -23.144 17.892 -4.528 1.00 39.91 87 THR A CA 1
ATOM 725 C C . THR A 1 87 ? -22.454 18.491 -3.308 1.00 39.91 87 THR A C 1
ATOM 727 O O . THR A 1 87 ? -21.791 17.748 -2.579 1.00 39.91 87 THR A O 1
ATOM 730 N N . PRO A 1 88 ? -22.579 19.809 -3.051 1.00 43.28 88 PRO A N 1
ATOM 731 C CA . PRO A 1 88 ? -22.309 20.328 -1.722 1.00 43.28 88 PRO A CA 1
ATOM 732 C C . PRO A 1 88 ? -23.290 19.640 -0.771 1.00 43.28 88 PRO A C 1
ATOM 734 O O . PRO A 1 88 ? -24.504 19.748 -0.935 1.00 43.28 88 PRO A O 1
ATOM 737 N N . LEU A 1 89 ? -22.759 18.885 0.190 1.00 47.34 89 LEU A N 1
ATOM 738 C CA . LEU A 1 89 ? -23.523 18.458 1.353 1.00 47.34 89 LEU A CA 1
ATOM 739 C C . LEU A 1 89 ? -23.883 19.730 2.121 1.00 47.34 89 LEU A C 1
ATOM 741 O O . LEU A 1 89 ? -23.074 20.260 2.878 1.00 47.34 89 LEU A O 1
ATOM 745 N N . VAL A 1 90 ? -25.080 20.240 1.844 1.00 43.28 90 VAL A N 1
ATOM 746 C CA . VAL A 1 90 ? -25.818 21.099 2.762 1.00 43.28 90 VAL A CA 1
ATOM 747 C C . VAL A 1 90 ? -26.085 20.239 3.997 1.00 43.28 90 VAL A C 1
ATOM 749 O O . VAL A 1 90 ? -26.888 19.306 3.942 1.00 43.28 90 VAL A O 1
ATOM 752 N N . LEU A 1 91 ? -25.335 20.505 5.064 1.00 44.00 91 LEU A N 1
ATOM 753 C CA . LEU A 1 91 ? -25.805 20.340 6.436 1.00 44.00 91 LEU A CA 1
ATOM 754 C C . LEU A 1 91 ? -26.225 21.720 6.933 1.00 44.00 91 LEU A C 1
ATOM 756 O O . LEU A 1 91 ? -25.474 22.681 6.643 1.00 44.00 91 LEU A O 1
#